Protein AF-A0A6A4G6C5-F1 (afdb_monomer_lite)

Sequence (81 aa):
MALDKVKKDILSNPEFSEWVKYVDDFNAKYPEQPTSMISTLLNHYSDAALFKLTETAKNVQETKSIATKLRGPKNWVVVLP

Structure (mmCIF, N/CA/C/O backbone):
data_AF-A0A6A4G6C5-F1
#
_entry.id   AF-A0A6A4G6C5-F1
#
loop_
_atom_site.group_PDB
_atom_site.id
_atom_site.type_symbol
_atom_site.label_atom_id
_atom_site.label_alt_id
_atom_site.label_comp_id
_atom_site.label_asym_id
_atom_site.label_entity_id
_atom_site.label_seq_id
_atom_site.pdbx_PDB_ins_code
_atom_site.Cartn_x
_atom_site.Cartn_y
_atom_site.Cartn_z
_atom_site.occupancy
_atom_site.B_iso_or_equiv
_atom_site.auth_seq_id
_atom_site.auth_comp_id
_atom_site.auth_asym_id
_atom_site.auth_atom_id
_atom_site.pdbx_PDB_model_num
ATOM 1 N N . MET A 1 1 ? 17.179 2.326 -26.850 1.00 36.88 1 MET A N 1
ATOM 2 C CA . MET A 1 1 ? 15.794 2.839 -26.787 1.00 36.88 1 MET A CA 1
ATOM 3 C C . MET A 1 1 ? 15.136 2.243 -25.555 1.00 36.88 1 MET A C 1
ATOM 5 O O . MET A 1 1 ? 14.884 1.053 -25.542 1.00 36.88 1 MET A O 1
ATOM 9 N N . ALA A 1 2 ? 14.972 3.026 -24.489 1.00 45.84 2 ALA A N 1
ATOM 10 C CA . ALA A 1 2 ? 14.462 2.555 -23.198 1.00 45.84 2 ALA A CA 1
ATOM 11 C C . ALA A 1 2 ? 12.954 2.827 -23.065 1.00 45.84 2 ALA A C 1
ATOM 13 O O . ALA A 1 2 ? 12.513 3.449 -22.103 1.00 45.84 2 ALA A O 1
ATOM 14 N N . LEU A 1 3 ? 12.171 2.395 -24.056 1.00 42.53 3 LEU A N 1
ATOM 15 C CA . LEU A 1 3 ? 10.706 2.484 -23.996 1.00 42.53 3 LEU A CA 1
ATOM 16 C C . LEU A 1 3 ? 10.122 1.554 -22.917 1.00 42.53 3 LEU A C 1
ATOM 18 O O . LEU A 1 3 ? 9.036 1.811 -22.409 1.00 42.53 3 LEU A O 1
ATOM 22 N N . ASP A 1 4 ? 10.894 0.559 -22.472 1.00 43.59 4 ASP A N 1
ATOM 23 C CA . ASP A 1 4 ? 10.499 -0.376 -21.413 1.00 43.59 4 ASP A CA 1
ATOM 24 C C . ASP A 1 4 ? 10.653 0.204 -19.995 1.00 43.59 4 ASP A C 1
ATOM 26 O O . ASP A 1 4 ? 10.113 -0.346 -19.036 1.00 43.59 4 ASP A O 1
ATOM 30 N N . LYS A 1 5 ? 1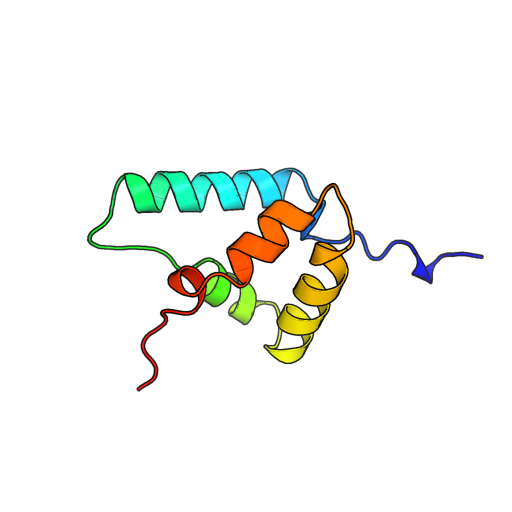1.381 1.323 -19.837 1.00 43.12 5 LYS A N 1
ATOM 31 C CA . LYS A 1 5 ? 11.666 1.934 -18.523 1.00 43.12 5 LYS A CA 1
ATOM 32 C C . LYS A 1 5 ? 10.556 2.839 -17.991 1.00 43.12 5 LYS A C 1
ATOM 34 O O . LYS A 1 5 ? 10.659 3.289 -16.856 1.00 43.12 5 LYS A O 1
ATOM 39 N N . VAL A 1 6 ? 9.505 3.104 -18.767 1.00 44.16 6 VAL A N 1
ATOM 40 C CA . VAL A 1 6 ? 8.412 3.986 -18.331 1.00 44.16 6 VAL A CA 1
ATOM 41 C C . VAL A 1 6 ? 7.052 3.367 -18.648 1.00 44.16 6 VAL A C 1
ATOM 43 O O . VAL A 1 6 ? 6.173 4.002 -19.222 1.00 44.16 6 VAL A O 1
ATOM 46 N N . LYS A 1 7 ? 6.802 2.143 -18.170 1.00 49.50 7 LYS A N 1
ATOM 47 C CA . LYS A 1 7 ? 5.493 1.963 -17.533 1.00 49.50 7 LYS A CA 1
ATOM 48 C C . LYS A 1 7 ? 5.553 2.838 -16.291 1.00 49.50 7 LYS A C 1
ATOM 50 O O . LYS A 1 7 ? 6.214 2.463 -15.330 1.00 49.50 7 LYS A O 1
ATOM 55 N N . LYS A 1 8 ? 4.976 4.041 -16.370 1.00 56.06 8 LYS A N 1
ATOM 56 C CA . LYS A 1 8 ? 4.798 4.929 -15.216 1.00 56.06 8 LYS A CA 1
ATOM 57 C C . LYS A 1 8 ? 4.203 4.066 -14.102 1.00 56.06 8 LYS A C 1
ATOM 59 O O . LYS A 1 8 ? 3.087 3.573 -14.253 1.00 56.06 8 LYS A O 1
ATOM 64 N N . ASP A 1 9 ? 4.995 3.790 -13.069 1.00 73.31 9 ASP A N 1
ATOM 65 C CA . ASP A 1 9 ? 4.533 3.040 -11.909 1.00 73.31 9 ASP A CA 1
ATOM 66 C C . ASP A 1 9 ? 3.366 3.836 -11.321 1.00 73.31 9 ASP A C 1
ATOM 68 O O . ASP A 1 9 ? 3.512 5.024 -11.027 1.00 73.31 9 ASP A O 1
ATOM 72 N N . ILE A 1 10 ? 2.187 3.220 -11.217 1.00 82.88 10 ILE A N 1
ATOM 73 C CA . ILE A 1 10 ? 1.005 3.899 -10.678 1.00 82.88 10 ILE A CA 1
ATOM 74 C C . ILE A 1 10 ? 1.257 4.373 -9.245 1.00 82.88 10 ILE A C 1
ATOM 76 O O . ILE A 1 10 ? 0.711 5.392 -8.833 1.00 82.88 10 ILE A O 1
ATOM 80 N N . LEU A 1 11 ? 2.157 3.702 -8.522 1.00 87.31 11 LEU A N 1
ATOM 81 C CA . LEU A 1 11 ? 2.554 4.073 -7.170 1.00 87.31 11 LEU A CA 1
ATOM 82 C C . LEU A 1 11 ? 3.383 5.369 -7.133 1.00 87.31 11 LEU A C 1
ATOM 84 O O . LEU A 1 11 ? 3.456 5.996 -6.082 1.00 87.31 11 LEU A O 1
ATOM 88 N N . SER A 1 12 ? 3.966 5.793 -8.261 1.00 85.50 12 SER A N 1
ATOM 89 C CA . SER A 1 12 ? 4.633 7.095 -8.425 1.00 85.50 12 SER A CA 1
ATOM 90 C C . SER A 1 12 ? 3.682 8.201 -8.901 1.00 85.50 12 SER A C 1
ATOM 92 O O . SER A 1 12 ? 4.117 9.341 -9.062 1.00 85.50 12 SER A O 1
ATOM 94 N N . ASN A 1 13 ? 2.404 7.905 -9.179 1.00 87.69 13 ASN A N 1
ATOM 95 C CA . ASN A 1 13 ? 1.439 8.932 -9.571 1.00 87.69 13 ASN A CA 1
ATOM 96 C C . ASN A 1 13 ? 1.059 9.787 -8.337 1.00 87.69 13 ASN A C 1
ATOM 98 O O . ASN A 1 13 ? 0.597 9.231 -7.335 1.00 87.69 13 ASN A O 1
ATOM 102 N N . PRO A 1 14 ? 1.204 11.127 -8.390 1.00 89.94 14 PRO A N 1
ATOM 103 C CA . PRO A 1 14 ? 0.740 12.015 -7.326 1.00 89.94 14 PRO A CA 1
ATOM 104 C C . PRO A 1 14 ? -0.739 11.821 -6.963 1.00 89.94 14 PRO A C 1
ATOM 106 O O . PRO A 1 14 ? -1.059 11.736 -5.783 1.00 89.94 14 PRO A O 1
ATOM 109 N N . GLU A 1 15 ? -1.624 11.637 -7.947 1.00 91.62 15 GLU A N 1
ATOM 110 C CA . GLU A 1 15 ? -3.060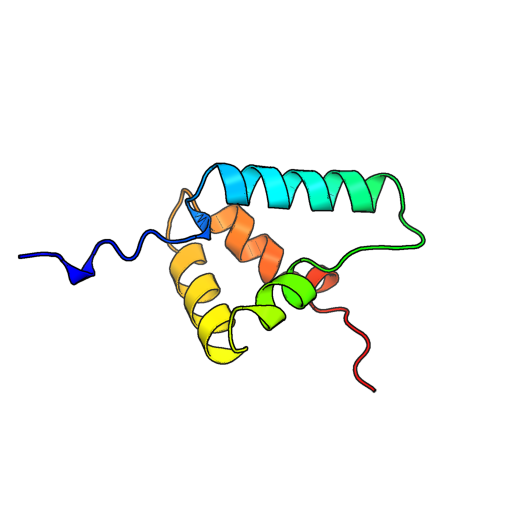 11.403 -7.712 1.00 91.62 15 GLU A CA 1
ATOM 111 C C . GLU A 1 15 ? -3.302 10.084 -6.968 1.00 91.62 15 GLU A C 1
ATOM 113 O O . GLU A 1 15 ? -4.178 9.981 -6.111 1.00 91.62 15 GLU A O 1
ATOM 118 N N . PHE A 1 16 ? -2.485 9.063 -7.250 1.00 90.94 16 PHE A N 1
ATOM 119 C CA . PHE A 1 16 ? -2.548 7.801 -6.518 1.00 90.94 16 PHE A CA 1
ATOM 120 C C . PHE A 1 16 ? -2.114 7.987 -5.062 1.00 90.94 16 PHE A C 1
ATOM 122 O O . PHE A 1 16 ? -2.717 7.421 -4.152 1.00 90.94 16 PHE A O 1
ATOM 129 N N . SER A 1 17 ? -1.094 8.813 -4.828 1.00 90.88 17 SER A N 1
ATOM 130 C CA . SER A 1 17 ? -0.637 9.149 -3.477 1.00 90.88 17 SER A CA 1
ATOM 131 C C . SER A 1 17 ? -1.702 9.923 -2.694 1.00 90.88 17 SER A C 1
ATOM 133 O O . SER A 1 17 ? -1.910 9.657 -1.508 1.00 90.88 17 SER A O 1
ATOM 135 N N . GLU A 1 18 ? -2.416 10.837 -3.355 1.00 95.06 18 GLU A N 1
ATOM 136 C CA . GLU A 1 18 ? -3.562 11.547 -2.779 1.00 95.06 18 GLU A CA 1
ATOM 137 C C . GLU A 1 18 ? -4.712 10.597 -2.444 1.00 95.06 18 GLU A C 1
ATOM 139 O O . GLU A 1 18 ? -5.248 10.659 -1.338 1.00 95.06 18 GLU A O 1
ATOM 144 N N . TRP A 1 19 ? -5.043 9.663 -3.337 1.00 95.25 19 TRP A N 1
ATOM 145 C CA . TRP A 1 19 ? -6.046 8.633 -3.069 1.00 95.25 19 TRP A CA 1
ATOM 146 C C . TRP A 1 19 ? -5.663 7.740 -1.878 1.00 95.25 19 TRP A C 1
ATOM 148 O O . TRP A 1 19 ? -6.497 7.491 -1.008 1.00 95.25 19 TRP A O 1
ATOM 158 N N . VAL A 1 20 ? -4.399 7.307 -1.778 1.00 92.94 20 VAL A N 1
ATOM 159 C CA . VAL A 1 20 ? -3.906 6.536 -0.619 1.00 92.94 20 VAL A CA 1
ATOM 160 C C . VAL A 1 20 ? -4.116 7.318 0.677 1.00 92.94 20 VAL A C 1
ATOM 162 O O . VAL A 1 20 ? -4.595 6.752 1.660 1.00 92.94 20 VAL A O 1
ATOM 165 N N . LYS A 1 21 ? -3.783 8.614 0.681 1.00 93.81 21 LYS A N 1
ATOM 166 C CA . LYS A 1 21 ? -3.987 9.485 1.844 1.00 93.81 21 LYS A CA 1
ATOM 167 C C . LYS A 1 21 ? -5.471 9.642 2.177 1.00 93.81 21 LYS A C 1
ATOM 169 O O . LYS A 1 21 ? -5.842 9.529 3.338 1.00 93.81 21 LYS A O 1
ATOM 174 N N . TYR A 1 22 ? -6.319 9.839 1.171 1.00 95.31 22 TYR A N 1
ATOM 175 C CA . TYR A 1 22 ? -7.765 9.921 1.355 1.00 95.31 22 TYR A CA 1
ATOM 176 C C . TYR A 1 22 ? -8.329 8.663 2.025 1.00 95.31 22 TYR A C 1
ATOM 178 O O . TYR A 1 22 ? -9.116 8.774 2.962 1.00 95.31 22 TYR A O 1
ATOM 186 N N . VAL A 1 2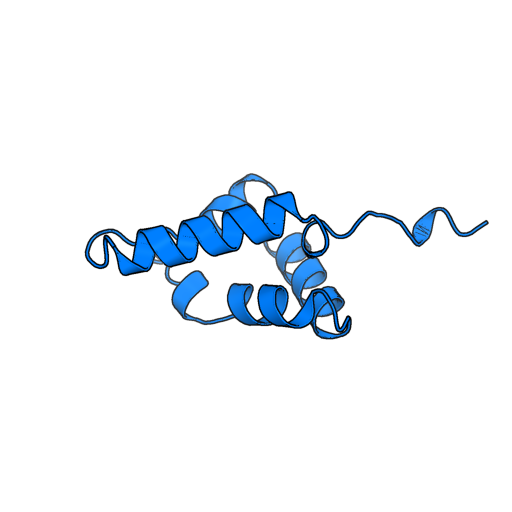3 ? -7.915 7.470 1.584 1.00 92.75 23 VAL A N 1
ATOM 187 C CA . VAL A 1 23 ? -8.378 6.208 2.184 1.00 92.75 23 VAL A CA 1
ATOM 188 C C . VAL A 1 23 ? -7.896 6.069 3.633 1.00 92.75 23 VAL A C 1
ATOM 190 O O . VAL A 1 23 ? -8.667 5.618 4.480 1.00 92.75 23 VAL A O 1
ATOM 193 N N . ASP A 1 24 ? -6.667 6.489 3.952 1.0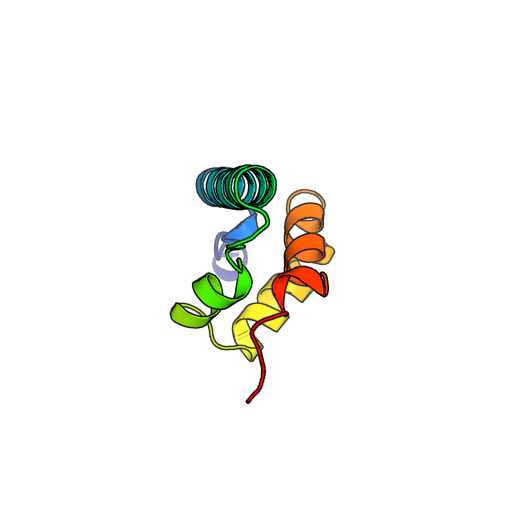0 91.75 24 ASP A N 1
ATOM 194 C CA . ASP A 1 24 ? -6.194 6.519 5.345 1.00 91.75 24 ASP A CA 1
ATOM 195 C C . ASP A 1 24 ? -7.036 7.464 6.212 1.00 91.75 24 ASP A C 1
ATOM 197 O O . ASP A 1 24 ? -7.497 7.066 7.283 1.00 91.75 24 ASP A O 1
ATOM 201 N N . ASP A 1 25 ? -7.260 8.695 5.744 1.00 94.88 25 ASP A N 1
ATOM 202 C CA . ASP A 1 25 ? -8.030 9.713 6.462 1.00 94.88 25 ASP A CA 1
ATOM 203 C C . ASP A 1 25 ? -9.492 9.264 6.649 1.00 94.88 25 ASP A C 1
ATOM 205 O O . ASP A 1 25 ? -10.075 9.437 7.724 1.00 94.88 25 ASP A O 1
ATOM 209 N N . PHE A 1 26 ? -10.079 8.621 5.633 1.00 92.75 26 PHE A N 1
ATOM 210 C CA . PHE A 1 26 ? -11.412 8.022 5.704 1.00 92.75 26 PHE A CA 1
ATOM 211 C C . PHE A 1 26 ? -11.472 6.914 6.760 1.00 92.75 26 PHE A C 1
ATOM 213 O O . PHE A 1 26 ? -12.349 6.938 7.622 1.00 92.75 26 PHE A O 1
ATOM 220 N N . ASN A 1 27 ? -10.520 5.981 6.749 1.00 91.12 27 ASN A N 1
ATOM 221 C CA . ASN A 1 27 ? -10.479 4.867 7.699 1.00 91.12 27 ASN A CA 1
ATOM 222 C C . ASN A 1 27 ? -10.213 5.328 9.136 1.00 91.12 27 ASN A C 1
ATOM 224 O O . ASN A 1 27 ? -10.729 4.730 10.079 1.00 91.12 27 ASN A O 1
ATOM 228 N N . ALA A 1 28 ? -9.433 6.396 9.317 1.00 91.69 28 ALA A N 1
ATOM 229 C CA . ALA A 1 28 ? -9.227 7.015 10.621 1.00 91.69 28 ALA A CA 1
ATOM 230 C C . ALA A 1 28 ? -10.509 7.681 11.145 1.00 91.69 28 ALA A C 1
ATOM 232 O O . ALA A 1 28 ? -10.784 7.636 12.343 1.00 91.69 28 ALA A O 1
ATOM 233 N N . LYS A 1 29 ? -11.306 8.280 10.251 1.00 95.88 29 LYS A N 1
ATOM 234 C CA . LYS A 1 29 ? -12.576 8.930 10.591 1.00 95.88 29 LYS A CA 1
ATOM 235 C C . LYS A 1 29 ? -13.720 7.937 10.821 1.00 95.88 29 LYS A C 1
ATOM 237 O O . LYS A 1 29 ? -14.581 8.202 11.657 1.00 95.88 29 LYS A O 1
ATOM 242 N N . TYR A 1 30 ? -13.732 6.816 10.102 1.00 92.12 30 TYR A N 1
ATOM 243 C CA . TYR A 1 30 ? -14.793 5.805 10.134 1.00 92.12 30 TYR A CA 1
ATOM 244 C C . TYR A 1 30 ? -14.234 4.408 10.467 1.00 92.12 30 TYR A C 1
ATOM 246 O O . TYR A 1 30 ? -14.287 3.502 9.633 1.00 92.12 30 TYR A O 1
ATOM 254 N N . PRO A 1 31 ? -13.712 4.195 11.690 1.00 88.25 31 PRO A N 1
ATOM 255 C CA . PRO A 1 31 ? -13.040 2.946 12.056 1.00 88.25 31 PRO A CA 1
ATOM 256 C C . PRO A 1 31 ? -13.965 1.719 12.070 1.00 88.25 31 PRO A C 1
ATOM 258 O O . PRO A 1 31 ? -13.483 0.596 11.949 1.00 88.25 31 PRO A O 1
ATOM 261 N N . GLU A 1 32 ? -15.281 1.915 12.199 1.00 90.75 32 GLU A N 1
ATOM 262 C CA . GLU A 1 32 ? -16.279 0.836 12.162 1.00 90.75 32 GLU A CA 1
ATOM 263 C C . GLU A 1 32 ? -16.577 0.335 10.738 1.00 90.75 32 GLU A C 1
ATOM 265 O O . GLU A 1 32 ? -17.149 -0.740 10.574 1.00 90.75 32 GLU A O 1
ATOM 270 N N . GLN A 1 33 ? -16.197 1.098 9.705 1.00 87.25 33 GLN A N 1
ATOM 271 C CA . GLN A 1 33 ? -16.452 0.777 8.295 1.00 87.25 33 GLN A CA 1
ATOM 272 C C . GLN A 1 33 ? -15.201 1.043 7.438 1.00 87.25 33 GLN A C 1
ATOM 274 O O . GLN A 1 33 ? -15.209 1.924 6.573 1.00 87.25 33 GLN A O 1
ATOM 279 N N . PRO A 1 34 ? -14.094 0.315 7.679 1.00 85.44 34 PRO A N 1
ATOM 280 C CA . PRO A 1 34 ? -12.849 0.551 6.969 1.00 85.44 34 PRO A CA 1
ATOM 281 C C . PRO A 1 34 ? -12.950 0.129 5.498 1.00 85.44 34 PRO A C 1
ATOM 283 O O . PRO A 1 34 ? -13.532 -0.895 5.145 1.00 85.44 34 PRO A O 1
ATOM 286 N N . THR A 1 35 ? -12.297 0.899 4.637 1.00 88.12 35 THR A N 1
ATOM 287 C CA . THR A 1 35 ? -12.105 0.617 3.215 1.00 88.12 35 THR A CA 1
ATOM 288 C C . THR A 1 35 ? -10.733 -0.014 2.978 1.00 88.12 35 THR A C 1
ATOM 290 O O . THR A 1 35 ? -9.706 0.518 3.406 1.00 88.12 35 THR A O 1
ATOM 293 N N . SER A 1 36 ? -10.692 -1.135 2.252 1.00 89.50 36 SER A N 1
ATOM 294 C CA . SER A 1 36 ? -9.445 -1.805 1.858 1.00 89.50 36 SER A CA 1
ATOM 295 C C . SER A 1 36 ? -8.910 -1.239 0.540 1.00 89.50 36 SER A C 1
ATOM 297 O O . SER A 1 36 ? -9.554 -1.350 -0.504 1.00 89.50 36 SER A O 1
ATOM 299 N N . MET A 1 37 ? -7.684 -0.701 0.562 1.00 90.50 37 MET A N 1
ATOM 300 C CA . MET A 1 37 ? -6.991 -0.259 -0.658 1.00 90.50 37 MET A CA 1
ATOM 301 C C . MET A 1 37 ? -6.798 -1.414 -1.650 1.00 90.50 37 MET A C 1
ATOM 303 O O . MET A 1 37 ? -6.897 -1.224 -2.859 1.00 90.50 37 MET A O 1
ATOM 307 N N . ILE A 1 38 ? -6.529 -2.621 -1.144 1.00 89.75 38 ILE A N 1
ATOM 308 C CA . ILE A 1 38 ? -6.238 -3.791 -1.977 1.00 89.75 38 ILE A CA 1
ATOM 309 C C . ILE A 1 38 ? -7.499 -4.306 -2.657 1.00 89.75 38 ILE A C 1
ATOM 311 O O . ILE A 1 38 ? -7.429 -4.629 -3.835 1.00 89.75 38 ILE A O 1
ATOM 315 N N . SER A 1 39 ? -8.649 -4.294 -1.978 1.00 89.25 39 SER A N 1
ATOM 316 C CA . SER A 1 39 ? -9.930 -4.647 -2.611 1.00 89.25 39 SER A CA 1
ATOM 317 C C . SER A 1 39 ? -10.196 -3.784 -3.841 1.00 89.25 39 SER A C 1
ATOM 319 O O . SER A 1 39 ? -10.534 -4.295 -4.904 1.00 89.25 39 SER A O 1
ATOM 321 N N . THR A 1 40 ? -9.966 -2.473 -3.724 1.00 90.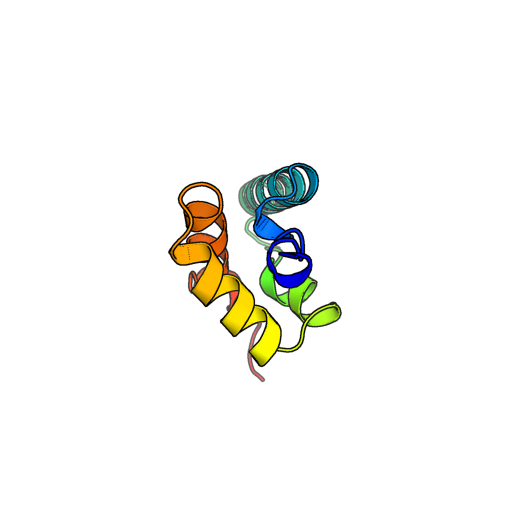25 40 THR A N 1
ATOM 322 C CA . THR A 1 40 ? -10.109 -1.546 -4.851 1.00 90.25 40 THR A CA 1
ATOM 323 C C . THR A 1 40 ? -9.109 -1.847 -5.965 1.00 90.25 40 THR A C 1
ATOM 325 O O . THR A 1 40 ? -9.481 -1.871 -7.134 1.00 90.25 40 THR A O 1
ATOM 328 N N . LEU A 1 41 ? -7.848 -2.125 -5.626 1.00 89.81 41 LEU A N 1
ATOM 329 C CA . LEU A 1 41 ? -6.815 -2.445 -6.616 1.00 89.81 41 LEU A CA 1
ATOM 330 C C . LEU A 1 41 ? -7.061 -3.779 -7.332 1.00 89.81 41 LEU A C 1
ATOM 332 O O . LEU A 1 41 ? -6.774 -3.876 -8.523 1.00 89.81 41 LEU A O 1
ATOM 336 N N . LEU A 1 42 ? -7.624 -4.780 -6.654 1.00 88.75 42 LEU A N 1
ATOM 337 C CA . LEU A 1 42 ? -7.941 -6.086 -7.244 1.00 88.75 42 LEU A CA 1
ATOM 338 C C . LEU A 1 42 ? -9.057 -6.021 -8.301 1.00 88.75 42 LEU A C 1
ATOM 340 O O . LEU A 1 42 ? -9.135 -6.894 -9.159 1.00 88.75 42 LEU A O 1
ATOM 344 N N . ASN A 1 43 ? -9.857 -4.949 -8.329 1.00 90.25 43 ASN A N 1
ATOM 345 C CA . ASN A 1 43 ? -10.797 -4.695 -9.430 1.00 90.25 43 ASN A CA 1
ATOM 346 C C . ASN A 1 43 ? -10.099 -4.287 -10.741 1.00 90.25 43 ASN A C 1
ATOM 348 O O . ASN A 1 43 ? -10.719 -4.293 -11.803 1.00 90.25 43 ASN A O 1
ATOM 352 N N . HIS A 1 44 ? -8.820 -3.907 -10.677 1.00 87.50 44 HIS A N 1
ATOM 353 C CA . HIS A 1 44 ? -8.052 -3.393 -11.815 1.00 87.50 44 HIS A CA 1
ATOM 354 C C . HIS A 1 44 ? -6.806 -4.227 -12.128 1.00 87.50 44 HIS A C 1
ATOM 356 O O . HIS A 1 44 ? -6.317 -4.213 -13.259 1.00 87.50 44 HIS A O 1
ATOM 362 N N . TYR A 1 45 ? -6.290 -4.958 -11.142 1.00 86.00 45 TYR A N 1
ATOM 363 C CA . TYR A 1 45 ? -5.085 -5.769 -11.243 1.00 86.00 45 TYR A CA 1
ATOM 364 C C . TYR A 1 45 ? -5.367 -7.182 -10.747 1.00 86.00 45 TYR A C 1
ATOM 366 O O . TYR A 1 45 ? -5.988 -7.361 -9.708 1.00 86.00 45 TYR A O 1
ATOM 374 N N . SER A 1 46 ? -4.836 -8.192 -11.438 1.00 88.88 46 SER A N 1
ATOM 375 C CA . SER A 1 46 ? -4.779 -9.535 -10.858 1.00 88.88 46 SER A CA 1
ATOM 376 C C . SER A 1 46 ? -3.862 -9.555 -9.634 1.00 88.88 46 SER A C 1
ATOM 378 O O . SER A 1 46 ? -2.915 -8.762 -9.549 1.00 88.88 46 SER A O 1
ATOM 380 N N . ASP A 1 47 ? -4.068 -10.513 -8.732 1.00 87.94 47 ASP A N 1
ATOM 381 C CA . ASP A 1 47 ? -3.226 -10.714 -7.548 1.00 87.94 47 ASP A CA 1
ATOM 382 C C . ASP A 1 47 ? -1.736 -10.781 -7.905 1.00 87.94 47 ASP A C 1
ATOM 384 O O . ASP A 1 47 ? -0.906 -10.100 -7.305 1.00 87.94 47 ASP A O 1
ATOM 388 N N . ALA A 1 48 ? -1.390 -11.543 -8.948 1.00 88.50 48 ALA A N 1
ATOM 389 C CA . ALA A 1 48 ? -0.012 -11.685 -9.413 1.00 88.50 48 ALA A CA 1
ATOM 390 C C . A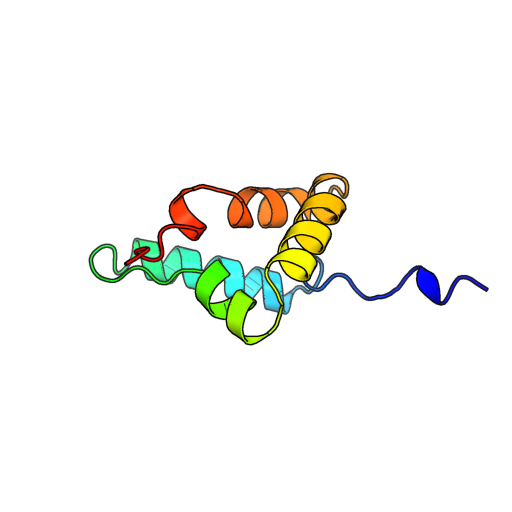LA A 1 48 ? 0.573 -10.364 -9.947 1.00 88.50 48 ALA A C 1
ATOM 392 O O . ALA A 1 48 ? 1.743 -10.053 -9.699 1.00 88.50 48 ALA A O 1
ATOM 393 N N . ALA A 1 49 ? -0.227 -9.570 -10.667 1.00 88.62 49 ALA A N 1
ATOM 394 C CA . ALA A 1 49 ? 0.204 -8.269 -11.171 1.00 88.62 49 ALA A CA 1
ATOM 395 C C . ALA A 1 49 ? 0.429 -7.278 -10.021 1.00 88.62 49 ALA A C 1
ATOM 397 O O . ALA A 1 49 ? 1.457 -6.598 -9.988 1.00 88.62 49 ALA A O 1
ATOM 398 N N . LEU A 1 50 ? -0.486 -7.247 -9.052 1.00 87.62 50 LEU A N 1
ATOM 399 C CA . LEU A 1 50 ? -0.402 -6.390 -7.872 1.00 87.62 50 LEU A CA 1
ATOM 400 C C . LEU A 1 50 ? 0.764 -6.788 -6.953 1.00 87.62 50 LEU A C 1
ATOM 402 O O . LEU A 1 50 ? 1.493 -5.930 -6.443 1.00 87.62 50 LEU A O 1
ATOM 406 N N . PHE A 1 51 ? 1.013 -8.088 -6.795 1.00 88.69 51 PHE A N 1
ATOM 407 C CA . PHE A 1 51 ? 2.172 -8.599 -6.068 1.00 88.69 51 PHE A CA 1
ATOM 408 C C . PHE A 1 51 ? 3.485 -8.146 -6.717 1.00 88.69 51 PHE A C 1
ATOM 410 O O . PHE A 1 51 ? 4.359 -7.617 -6.029 1.00 88.69 51 PHE A O 1
ATOM 417 N N . LYS A 1 52 ? 3.611 -8.285 -8.043 1.00 88.94 52 LYS A N 1
ATOM 418 C CA . LYS A 1 52 ? 4.811 -7.876 -8.789 1.00 88.94 52 LYS A CA 1
ATOM 419 C C . LYS A 1 52 ? 5.031 -6.360 -8.768 1.00 88.94 52 LYS A C 1
ATOM 421 O O . LYS A 1 52 ? 6.171 -5.912 -8.621 1.00 88.94 52 LYS A O 1
ATOM 426 N N . LEU A 1 53 ? 3.954 -5.580 -8.893 1.00 86.88 53 LEU A N 1
ATOM 427 C CA . LEU A 1 53 ? 3.977 -4.121 -8.763 1.00 86.88 53 LEU A CA 1
ATOM 428 C C . LEU A 1 53 ? 4.553 -3.716 -7.401 1.00 86.88 53 LEU A C 1
ATOM 430 O O . LEU A 1 53 ? 5.529 -2.974 -7.324 1.00 86.88 53 LEU A O 1
ATOM 434 N N . THR A 1 54 ? 4.003 -4.281 -6.326 1.00 87.44 54 THR A N 1
ATOM 435 C CA . THR A 1 54 ? 4.428 -3.952 -4.962 1.00 87.44 54 THR A CA 1
ATOM 436 C C . THR A 1 54 ? 5.817 -4.501 -4.607 1.00 87.44 54 THR A C 1
ATOM 438 O O . THR A 1 54 ? 6.527 -3.849 -3.847 1.00 87.44 54 THR A O 1
ATOM 441 N N . GLU A 1 55 ? 6.261 -5.638 -5.163 1.00 88.25 55 GLU A N 1
ATOM 442 C CA . GLU A 1 55 ? 7.656 -6.116 -5.025 1.00 88.25 55 GLU A CA 1
ATOM 443 C C . GLU A 1 55 ? 8.637 -5.104 -5.623 1.00 88.25 55 GLU A C 1
ATOM 445 O O . GLU A 1 55 ? 9.626 -4.726 -4.994 1.00 88.25 55 GLU A O 1
ATOM 450 N N . THR A 1 56 ? 8.351 -4.645 -6.842 1.00 86.94 56 THR A N 1
ATOM 451 C CA . THR A 1 56 ? 9.241 -3.743 -7.582 1.00 86.94 56 THR A CA 1
ATOM 452 C C . THR A 1 56 ? 9.345 -2.393 -6.872 1.00 86.94 56 THR A C 1
ATOM 454 O O . THR A 1 56 ? 10.446 -1.894 -6.633 1.00 86.94 56 THR A O 1
ATOM 457 N N . ALA A 1 57 ? 8.208 -1.844 -6.447 1.00 86.12 57 ALA A N 1
ATOM 458 C CA . ALA A 1 57 ? 8.119 -0.537 -5.808 1.00 86.12 57 ALA A CA 1
ATOM 459 C C . ALA A 1 57 ? 8.764 -0.464 -4.413 1.00 86.12 57 ALA A C 1
ATOM 461 O O . ALA A 1 57 ? 9.235 0.591 -3.995 1.00 86.12 57 ALA A O 1
ATOM 462 N N . LYS A 1 58 ? 8.896 -1.583 -3.687 1.00 86.19 58 LYS A N 1
ATOM 463 C CA . LYS A 1 58 ? 9.637 -1.598 -2.408 1.00 86.19 58 LYS A CA 1
ATOM 464 C C . LYS A 1 58 ? 11.116 -1.225 -2.549 1.00 86.19 58 LYS A C 1
ATOM 466 O O . LYS A 1 58 ? 11.727 -0.819 -1.558 1.00 86.19 58 LYS A O 1
ATOM 471 N N . ASN A 1 59 ? 11.677 -1.364 -3.750 1.00 85.12 59 ASN A N 1
ATOM 472 C CA . ASN A 1 59 ? 13.082 -1.085 -4.037 1.00 85.12 59 ASN A CA 1
ATOM 473 C C . ASN A 1 59 ? 13.320 0.333 -4.582 1.00 85.12 59 ASN A C 1
ATOM 475 O O . ASN A 1 59 ? 14.469 0.709 -4.802 1.00 85.12 59 ASN A O 1
ATOM 479 N N . VAL A 1 60 ? 12.266 1.132 -4.777 1.00 85.56 60 VAL A N 1
ATOM 480 C CA . VAL A 1 60 ? 12.349 2.512 -5.273 1.00 85.56 60 VAL A CA 1
ATOM 481 C C . VAL A 1 60 ? 12.010 3.465 -4.129 1.00 85.56 60 VAL A C 1
ATOM 483 O O . VAL A 1 60 ? 10.956 3.346 -3.512 1.00 85.56 60 VAL A O 1
ATOM 486 N N . GLN A 1 61 ? 12.900 4.415 -3.825 1.00 85.88 61 GLN A N 1
ATOM 487 C CA . GLN A 1 61 ? 12.763 5.298 -2.657 1.00 85.88 61 GLN A CA 1
ATOM 488 C C . GLN A 1 61 ? 11.420 6.045 -2.622 1.00 85.88 61 GLN A C 1
ATOM 490 O O . GLN A 1 61 ? 10.816 6.150 -1.557 1.00 85.88 61 GLN A O 1
ATOM 495 N N . GLU A 1 62 ? 10.945 6.506 -3.779 1.00 85.56 62 GLU A N 1
ATOM 496 C CA . GLU A 1 62 ? 9.695 7.260 -3.921 1.00 85.56 62 GLU A CA 1
ATOM 497 C C . GLU A 1 62 ? 8.445 6.421 -3.617 1.00 85.56 62 GLU A C 1
ATOM 499 O O . GLU A 1 62 ? 7.518 6.911 -2.979 1.00 85.56 62 GLU A O 1
ATOM 504 N N . THR A 1 63 ? 8.415 5.146 -4.020 1.00 86.50 63 THR A N 1
ATOM 505 C CA . THR A 1 63 ? 7.211 4.296 -3.930 1.00 86.50 63 THR A CA 1
ATOM 506 C C . THR A 1 63 ? 7.258 3.288 -2.784 1.00 86.50 63 THR A C 1
ATOM 508 O O . THR A 1 63 ? 6.255 2.640 -2.469 1.00 86.50 63 THR A O 1
ATOM 511 N N . LYS A 1 64 ? 8.395 3.190 -2.086 1.00 89.25 64 LYS A N 1
ATOM 512 C CA . LYS A 1 64 ? 8.629 2.236 -0.996 1.00 89.25 64 LYS A CA 1
ATOM 513 C C . LYS A 1 64 ? 7.603 2.328 0.131 1.00 89.25 64 LYS A C 1
ATOM 515 O O . LYS A 1 64 ? 7.189 1.293 0.658 1.00 89.25 64 LYS A O 1
ATOM 520 N N . SER A 1 65 ? 7.202 3.537 0.520 1.00 90.38 65 SER A N 1
ATOM 521 C CA . SER A 1 65 ? 6.241 3.753 1.612 1.00 90.38 65 SER A CA 1
ATOM 522 C C . SER A 1 65 ? 4.861 3.193 1.256 1.00 90.38 65 SER A C 1
ATOM 524 O O . SER A 1 65 ? 4.289 2.409 2.017 1.00 90.38 65 SER A O 1
ATOM 526 N N . ILE A 1 66 ? 4.371 3.519 0.061 1.00 89.81 66 ILE A N 1
ATOM 527 C CA . ILE A 1 66 ? 3.093 3.053 -0.479 1.00 89.81 66 ILE A CA 1
ATOM 528 C C . ILE A 1 66 ? 3.123 1.536 -0.688 1.00 89.81 66 ILE A C 1
ATOM 530 O O . ILE A 1 66 ? 2.221 0.831 -0.237 1.00 89.81 66 ILE A O 1
ATOM 534 N N . ALA A 1 67 ? 4.190 1.004 -1.286 1.00 89.81 67 ALA A N 1
ATOM 535 C CA . ALA A 1 67 ? 4.340 -0.430 -1.518 1.00 89.81 67 ALA A CA 1
ATOM 536 C C . ALA A 1 67 ? 4.367 -1.239 -0.210 1.00 89.81 67 ALA A C 1
ATOM 538 O O . ALA A 1 67 ? 3.773 -2.315 -0.119 1.00 89.81 67 ALA A O 1
ATOM 539 N N . THR A 1 68 ? 5.023 -0.708 0.825 1.00 90.75 68 THR A N 1
ATOM 540 C CA . THR A 1 68 ? 5.037 -1.323 2.160 1.00 90.75 68 THR A CA 1
ATOM 541 C C . THR A 1 68 ? 3.649 -1.293 2.789 1.00 90.75 68 THR A C 1
ATOM 543 O O . THR A 1 68 ? 3.217 -2.297 3.352 1.00 90.75 68 THR A O 1
ATOM 546 N N . LYS A 1 69 ? 2.922 -0.178 2.647 1.00 89.12 69 LYS A N 1
ATOM 547 C CA . LYS A 1 69 ? 1.549 -0.050 3.140 1.00 89.12 69 LYS A CA 1
ATOM 548 C C . LYS A 1 69 ? 0.626 -1.078 2.492 1.00 89.12 69 LYS A C 1
ATOM 550 O O . LYS A 1 69 ? -0.034 -1.817 3.214 1.00 89.12 69 LYS A O 1
ATOM 555 N N . LEU A 1 70 ? 0.629 -1.187 1.164 1.00 88.94 70 LEU A N 1
ATOM 556 C CA . LEU A 1 70 ? -0.227 -2.117 0.413 1.00 88.94 70 LEU A CA 1
ATOM 557 C C . LEU A 1 70 ? -0.027 -3.591 0.803 1.00 88.94 70 LEU A C 1
ATOM 559 O O . LEU A 1 70 ? -0.958 -4.381 0.708 1.00 88.94 70 LEU A O 1
ATOM 563 N N . ARG A 1 71 ? 1.162 -3.953 1.287 1.00 84.62 71 ARG A N 1
ATOM 564 C CA . ARG A 1 71 ? 1.487 -5.304 1.780 1.00 84.62 71 ARG A CA 1
ATOM 565 C C . ARG A 1 71 ? 1.252 -5.499 3.269 1.00 84.62 71 ARG A C 1
ATOM 567 O O . ARG A 1 71 ? 1.441 -6.597 3.785 1.00 84.62 71 ARG A O 1
ATOM 574 N N . GLY A 1 72 ? 0.904 -4.430 3.976 1.00 84.50 72 GLY A N 1
ATOM 575 C CA . GLY A 1 72 ? 0.575 -4.494 5.386 1.00 84.50 72 GLY A CA 1
ATOM 576 C C . GLY A 1 72 ? -0.677 -5.350 5.593 1.00 84.50 72 GLY A C 1
ATOM 577 O O . GLY A 1 72 ? -1.641 -5.200 4.840 1.00 84.50 72 GLY A O 1
ATOM 578 N N . PRO A 1 73 ? -0.715 -6.195 6.638 1.00 71.12 73 PRO A N 1
ATOM 579 C CA . PRO A 1 73 ? -1.822 -7.121 6.873 1.00 71.12 73 PRO A CA 1
ATOM 580 C C . PRO A 1 73 ? -3.177 -6.409 6.931 1.00 71.12 73 PRO A C 1
ATOM 582 O O . PRO A 1 73 ? -4.152 -6.930 6.411 1.00 71.12 73 PRO A O 1
ATOM 585 N N . LYS A 1 74 ? -3.217 -5.171 7.451 1.00 72.19 74 LYS A N 1
ATOM 586 C CA . LYS A 1 74 ? -4.419 -4.322 7.519 1.00 72.19 74 LYS A CA 1
ATOM 587 C C . LYS A 1 74 ? -5.100 -4.071 6.166 1.00 72.19 74 LYS A C 1
ATOM 589 O O . LYS A 1 74 ? -6.299 -3.839 6.148 1.00 72.19 74 LYS A O 1
ATOM 594 N N . ASN A 1 75 ? -4.363 -4.113 5.054 1.00 75.38 75 ASN A N 1
ATOM 595 C CA . ASN A 1 75 ? -4.924 -3.889 3.720 1.00 75.38 75 ASN A CA 1
ATOM 596 C C . ASN A 1 75 ? -5.437 -5.172 3.058 1.00 75.38 75 ASN A C 1
ATOM 598 O O . ASN A 1 75 ? -6.304 -5.091 2.192 1.00 75.38 75 ASN A O 1
ATOM 602 N N . TRP A 1 76 ? -4.938 -6.338 3.475 1.00 63.59 76 TRP A N 1
ATOM 603 C CA . TRP A 1 76 ? -5.362 -7.655 2.984 1.00 63.59 76 TRP A CA 1
ATOM 604 C C . TRP A 1 76 ? -6.479 -8.287 3.807 1.00 63.59 76 TRP A C 1
ATOM 606 O O . TRP A 1 76 ? -6.946 -9.362 3.448 1.00 63.59 76 TRP A O 1
ATOM 616 N N . VAL A 1 77 ? -6.943 -7.629 4.876 1.00 54.12 77 VAL A N 1
ATOM 617 C CA . VAL A 1 77 ? -8.141 -8.065 5.603 1.00 54.12 77 VAL A CA 1
ATOM 618 C C . VAL A 1 77 ? -9.386 -7.722 4.782 1.00 54.12 77 VAL A C 1
ATOM 620 O O . VAL A 1 77 ? -10.127 -6.791 5.079 1.00 54.12 77 VAL A O 1
ATOM 623 N N . VAL A 1 78 ? -9.594 -8.479 3.714 1.00 50.56 78 VAL A N 1
ATOM 624 C CA . VAL A 1 78 ? -10.915 -8.748 3.160 1.00 50.56 78 VAL A CA 1
ATOM 625 C C . VAL A 1 78 ? -11.201 -10.166 3.603 1.00 50.56 78 VAL A C 1
ATOM 627 O O . VAL A 1 78 ? -10.411 -11.068 3.332 1.00 50.56 78 VAL A O 1
ATOM 630 N N . VAL A 1 79 ? -12.262 -10.312 4.386 1.00 42.69 79 VAL A N 1
ATOM 631 C CA . VAL A 1 79 ? -12.795 -11.573 4.895 1.00 42.69 79 VAL A CA 1
ATOM 632 C C . VAL A 1 79 ? -12.701 -12.633 3.795 1.00 42.69 79 VAL A C 1
ATOM 634 O O . VAL A 1 79 ? -13.408 -12.552 2.793 1.00 42.69 79 VAL A O 1
ATOM 637 N N . LEU A 1 80 ? -11.780 -13.586 3.958 1.00 27.73 80 LEU A N 1
ATOM 638 C CA . LEU A 1 80 ? -11.844 -14.826 3.199 1.00 27.73 80 LEU A CA 1
ATOM 639 C C . LEU A 1 80 ? -13.104 -15.560 3.686 1.00 27.73 80 LEU A C 1
ATOM 641 O O . LEU A 1 80 ? -13.312 -15.592 4.904 1.00 27.73 80 LEU A O 1
ATOM 645 N N . PRO A 1 81 ? -13.960 -16.074 2.787 1.00 39.28 81 PRO A N 1
ATOM 646 C CA . PRO A 1 81 ? -15.069 -16.936 3.183 1.00 39.28 81 PRO A CA 1
ATOM 647 C C . PRO A 1 81 ? -14.582 -18.196 3.911 1.00 39.28 81 PRO A C 1
ATOM 649 O O . PRO A 1 81 ? -13.456 -18.664 3.615 1.00 39.28 81 PRO A O 1
#

Radius of gyration: 13.58 Å; chains: 1; bounding box: 32×29×39 Å

Secondary structure (DSSP, 8-state):
--GGGGS--GGG-HHHHHHHHHHHHHHHH-TTSPPPHHHHHHTTS-HHHHHHHHHHHTTSTTTHHHHHHHTSHHHH-S---

Organism: NCBI:txid129364

pLDDT: mean 80.89, std 17.04, range [27.73, 95.88]

Foldseek 3Di:
DPPVVDPPLCLLDPVSVVVVVVLVVVCVVCVVDHDAPVVVVCVPDPPVRLVVSLVVQCPPPSRVVVSVVNPPVVNVPDDDD